Protein AF-A0A7S1ME12-F1 (afdb_monomer)

Sequence (111 aa):
GVLDIFGFECFKMNSFEQLCINFTNERLQQFFNSFVFKLEEQLYEREGIPWDALDFPDNQDSVDILAAKTTGVFAILDEECVVPQGSDQGFCNKLIKQHKGHRRFDEIKTK

Organism: Alexandrium catenella (NCBI:txid2925)

pLDDT: mean 91.08, std 8.08, range [46.31, 97.62]

Structure (mmCIF, N/CA/C/O backbone):
data_AF-A0A7S1ME12-F1
#
_entry.id   AF-A0A7S1ME12-F1
#
loop_
_atom_site.group_PDB
_atom_site.id
_atom_site.type_symbol
_atom_site.label_atom_id
_atom_site.label_alt_id
_atom_site.label_comp_id
_atom_site.label_asym_id
_atom_site.label_entity_id
_atom_site.label_seq_id
_atom_site.pdbx_PDB_ins_code
_atom_site.Cartn_x
_atom_site.Cartn_y
_atom_site.Cartn_z
_atom_site.occupancy
_atom_site.B_iso_or_equiv
_atom_site.auth_seq_id
_atom_site.auth_comp_id
_atom_site.auth_asym_id
_atom_site.auth_atom_id
_atom_site.pdbx_PDB_model_num
ATOM 1 N N . GLY A 1 1 ? -18.718 17.120 6.208 1.00 70.00 1 GLY A N 1
ATOM 2 C CA . GLY A 1 1 ? -18.506 17.369 4.769 1.00 70.00 1 GLY A CA 1
ATOM 3 C C . GLY A 1 1 ? -19.060 16.202 3.981 1.00 70.00 1 GLY A C 1
ATOM 4 O O . GLY A 1 1 ? -19.365 15.189 4.596 1.00 70.00 1 GLY A O 1
ATOM 5 N N . VAL A 1 2 ? -19.207 16.346 2.665 1.00 84.12 2 VAL A N 1
ATOM 6 C CA . VAL A 1 2 ? -19.575 15.247 1.755 1.00 84.12 2 VAL A CA 1
ATOM 7 C C . VAL A 1 2 ? -18.319 14.856 0.982 1.00 84.12 2 VAL A C 1
ATOM 9 O O . VAL A 1 2 ? -17.603 15.743 0.520 1.00 84.12 2 VAL A O 1
ATOM 12 N N . LEU A 1 3 ? -18.033 13.558 0.900 1.00 84.56 3 LEU A N 1
ATOM 13 C CA . LEU A 1 3 ? -16.919 13.010 0.132 1.00 84.56 3 LEU A CA 1
ATOM 14 C C . LEU A 1 3 ? -17.484 12.378 -1.144 1.00 84.56 3 LEU A C 1
ATOM 16 O O . LEU A 1 3 ? -18.333 11.497 -1.048 1.00 84.56 3 LEU A O 1
ATOM 20 N N . ASP A 1 4 ? -17.025 12.845 -2.304 1.00 87.62 4 ASP A N 1
ATOM 21 C CA . ASP A 1 4 ? -17.376 12.309 -3.624 1.00 87.62 4 ASP A CA 1
ATOM 22 C C . ASP A 1 4 ? -16.089 11.850 -4.317 1.00 87.62 4 ASP A C 1
ATOM 24 O O . ASP A 1 4 ? -15.214 12.665 -4.620 1.00 87.62 4 ASP A O 1
ATOM 28 N N . ILE A 1 5 ? -15.930 10.536 -4.458 1.00 89.38 5 ILE A N 1
ATOM 29 C CA . ILE A 1 5 ? -14.725 9.882 -4.975 1.00 89.38 5 ILE A CA 1
ATOM 30 C C . ILE A 1 5 ? -15.104 8.622 -5.758 1.00 89.38 5 ILE A C 1
ATOM 32 O O . ILE A 1 5 ? -16.180 8.053 -5.573 1.00 89.38 5 ILE A O 1
ATOM 36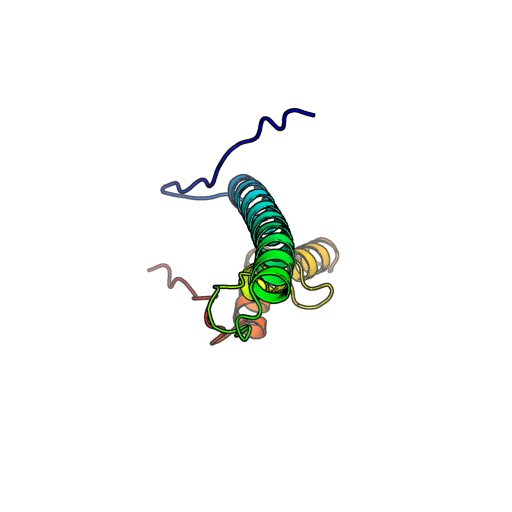 N N . PHE A 1 6 ? -14.177 8.136 -6.580 1.00 85.44 6 PHE A N 1
ATOM 37 C CA . PHE A 1 6 ? -14.306 6.841 -7.243 1.00 85.44 6 PHE A CA 1
ATOM 38 C C . PHE A 1 6 ? -14.212 5.682 -6.240 1.00 85.44 6 PHE A C 1
ATOM 40 O O . PHE A 1 6 ? -13.374 5.706 -5.338 1.00 85.44 6 PHE A O 1
ATOM 47 N N . GLY A 1 7 ? -15.049 4.658 -6.433 1.00 91.62 7 GLY A N 1
ATOM 48 C CA . GLY A 1 7 ? -14.933 3.371 -5.741 1.00 91.62 7 GLY A CA 1
ATOM 49 C C . GLY A 1 7 ? -13.791 2.508 -6.294 1.00 91.62 7 GLY A C 1
ATOM 50 O O . GLY A 1 7 ? -13.018 2.959 -7.138 1.00 91.62 7 GLY A O 1
ATOM 51 N N . PHE A 1 8 ? -13.699 1.252 -5.846 1.00 95.75 8 PHE A N 1
ATOM 52 C CA . PHE A 1 8 ? -12.732 0.297 -6.398 1.00 95.75 8 PHE A CA 1
ATOM 53 C C . PHE A 1 8 ? -12.938 0.069 -7.906 1.00 95.75 8 PHE A C 1
ATOM 55 O O . PHE A 1 8 ? -14.060 -0.157 -8.364 1.00 95.75 8 PHE A O 1
ATOM 62 N N . GLU A 1 9 ? -11.838 0.048 -8.660 1.00 96.06 9 GLU A N 1
ATOM 63 C CA . GLU A 1 9 ? -11.802 -0.212 -10.100 1.00 96.06 9 GLU A CA 1
ATOM 64 C C . GLU A 1 9 ? -11.081 -1.531 -10.415 1.00 96.06 9 GLU A C 1
ATOM 66 O O . GLU A 1 9 ? -10.035 -1.852 -9.844 1.00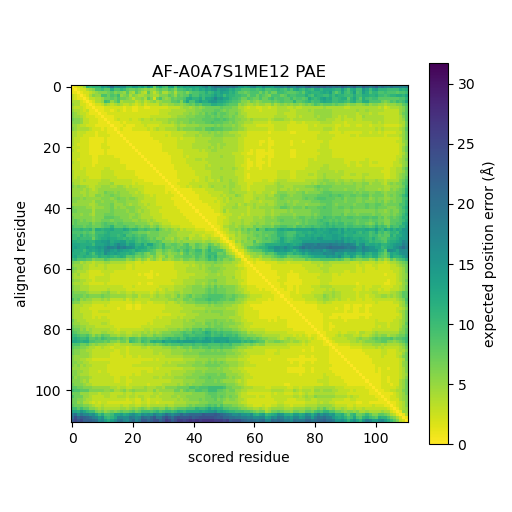 96.06 9 GLU A O 1
ATOM 71 N N . CYS A 1 10 ? -11.634 -2.298 -11.358 1.00 95.38 10 CYS A N 1
ATOM 72 C CA . CYS A 1 10 ? -11.031 -3.530 -11.860 1.00 95.38 10 CYS A CA 1
ATOM 73 C C . CYS A 1 10 ? -11.314 -3.692 -13.359 1.00 95.38 10 CYS A C 1
ATOM 75 O O . CYS A 1 10 ? -12.427 -4.028 -13.771 1.00 95.38 10 CYS A O 1
ATOM 77 N N . PHE A 1 11 ? -10.292 -3.453 -14.179 1.00 94.69 11 PHE A N 1
ATOM 78 C CA . PHE A 1 11 ? -10.349 -3.589 -15.633 1.00 94.69 11 PHE A CA 1
ATOM 79 C C . PHE A 1 11 ? -9.533 -4.786 -16.136 1.00 94.69 11 PHE A C 1
ATOM 81 O O . PHE A 1 11 ? -8.820 -5.448 -15.385 1.00 94.69 11 PHE A O 1
ATOM 88 N N . LYS A 1 12 ? -9.610 -5.051 -17.451 1.00 94.44 12 LYS A N 1
ATOM 89 C CA . LYS A 1 12 ? -8.774 -6.072 -18.115 1.00 94.44 12 LYS A CA 1
ATOM 90 C C . LYS A 1 12 ? -7.275 -5.802 -17.946 1.00 94.44 12 LYS A C 1
ATOM 92 O O . LYS A 1 12 ? -6.494 -6.741 -17.869 1.00 94.44 12 LYS A O 1
ATOM 97 N N . MET A 1 13 ? -6.894 -4.528 -17.929 1.00 92.12 13 MET A N 1
ATOM 98 C CA . MET A 1 13 ? -5.550 -4.047 -17.637 1.00 92.12 13 MET A CA 1
ATOM 99 C C . MET A 1 13 ? -5.712 -2.843 -16.714 1.00 92.12 13 MET A C 1
ATOM 101 O O . MET A 1 13 ? -6.400 -1.893 -17.080 1.00 92.12 13 MET A O 1
ATOM 105 N N . ASN A 1 14 ? -5.131 -2.923 -15.520 1.00 94.62 14 ASN A N 1
ATOM 106 C CA . ASN A 1 14 ? -5.121 -1.830 -14.554 1.00 94.62 14 ASN A CA 1
ATOM 107 C C . ASN A 1 14 ? -3.767 -1.130 -14.643 1.00 94.62 14 ASN A C 1
ATOM 109 O O . ASN A 1 14 ? -2.732 -1.796 -14.562 1.00 94.62 14 ASN A O 1
ATOM 113 N N . SER A 1 15 ? -3.789 0.186 -14.808 1.00 95.75 15 SER A N 1
ATOM 114 C CA . SER A 1 15 ? -2.585 1.012 -14.813 1.00 95.75 15 SER A CA 1
ATOM 115 C C . SER A 1 15 ? -2.293 1.547 -13.407 1.00 95.75 15 SER A C 1
ATOM 117 O O . SER A 1 15 ? -2.971 1.212 -12.429 1.00 95.75 15 SER A O 1
ATOM 119 N N . PHE A 1 16 ? -1.268 2.389 -13.292 1.00 95.56 16 PHE A N 1
ATOM 120 C CA . PHE A 1 16 ? -0.901 3.036 -12.034 1.00 95.56 16 PHE A CA 1
ATOM 121 C C . PHE A 1 16 ? -2.047 3.878 -11.443 1.00 95.56 16 PHE A C 1
ATOM 123 O O . PHE A 1 16 ? -2.211 3.951 -10.228 1.00 95.56 16 PHE A O 1
ATOM 130 N N . GLU A 1 17 ? -2.897 4.462 -12.285 1.00 96.50 17 GLU A N 1
ATOM 131 C CA . GLU A 1 17 ? -4.054 5.250 -11.868 1.00 96.50 17 GLU A CA 1
ATOM 132 C C . GLU A 1 17 ? -5.057 4.405 -11.075 1.00 96.50 17 GLU A C 1
ATOM 134 O O . GLU A 1 17 ? -5.456 4.794 -9.977 1.00 96.50 17 GLU A O 1
ATOM 139 N N . GLN A 1 18 ? -5.401 3.214 -11.579 1.00 97.56 18 GLN A N 1
ATOM 140 C CA . GLN A 1 18 ? -6.276 2.274 -10.870 1.00 97.56 18 GLN A CA 1
ATOM 141 C C . GLN A 1 18 ? -5.659 1.839 -9.540 1.00 97.56 18 GLN A C 1
ATOM 143 O O . GLN A 1 18 ? -6.371 1.718 -8.545 1.00 97.56 18 GLN A O 1
ATOM 148 N N . LEU A 1 19 ? -4.336 1.639 -9.489 1.00 96.50 19 LEU A N 1
ATOM 149 C CA . LEU A 1 19 ? -3.640 1.325 -8.240 1.00 96.50 19 LEU A CA 1
ATOM 150 C C . LEU A 1 19 ? -3.822 2.446 -7.202 1.00 96.50 19 LEU A C 1
ATOM 152 O O . LEU A 1 19 ? -4.146 2.161 -6.050 1.00 96.50 19 LEU A O 1
ATOM 156 N N . CYS A 1 20 ? -3.674 3.710 -7.601 1.00 97.19 20 CYS A N 1
ATOM 157 C CA . CYS A 1 20 ? -3.871 4.869 -6.725 1.00 97.19 20 CYS A CA 1
ATOM 158 C C . CYS A 1 20 ? -5.331 5.034 -6.267 1.00 97.19 20 CYS A C 1
ATOM 160 O O . CYS A 1 20 ? -5.582 5.341 -5.096 1.00 97.19 20 CYS A O 1
ATOM 162 N N . ILE A 1 21 ? -6.296 4.797 -7.160 1.00 97.06 21 ILE A N 1
ATOM 163 C CA . ILE A 1 21 ? -7.729 4.826 -6.830 1.00 97.06 21 ILE A CA 1
ATOM 164 C C . ILE A 1 21 ? -8.056 3.724 -5.816 1.00 97.06 21 ILE A C 1
ATOM 166 O O . ILE A 1 21 ? -8.662 3.988 -4.774 1.00 97.06 21 ILE A O 1
ATOM 170 N N . ASN A 1 22 ? -7.597 2.499 -6.067 1.00 97.00 22 ASN A N 1
ATOM 171 C CA . ASN A 1 22 ? -7.833 1.361 -5.183 1.00 97.00 22 ASN A CA 1
ATOM 172 C C . ASN A 1 22 ? -7.132 1.531 -3.831 1.00 97.00 22 ASN A C 1
ATOM 174 O O . ASN A 1 22 ? -7.736 1.259 -2.799 1.00 97.00 22 ASN A O 1
ATOM 178 N N . PHE A 1 23 ? -5.908 2.065 -3.800 1.00 97.19 23 PHE A N 1
ATOM 179 C CA . PHE A 1 23 ? -5.222 2.398 -2.550 1.00 97.19 23 PHE A CA 1
ATOM 180 C C . PHE A 1 23 ? -5.987 3.440 -1.721 1.00 97.19 23 PHE A C 1
ATOM 182 O O . PHE A 1 23 ? -6.088 3.315 -0.499 1.00 97.19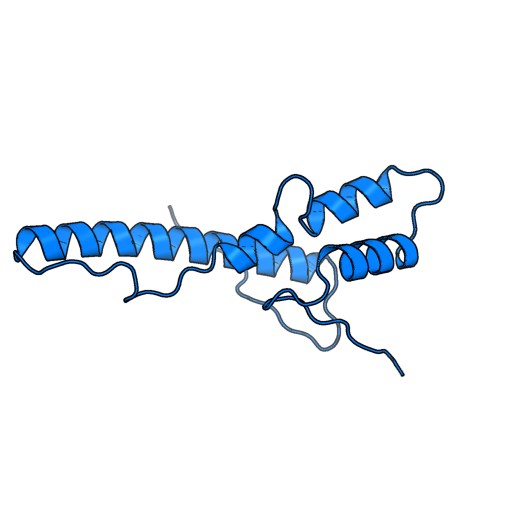 23 PHE A O 1
ATOM 189 N N . THR A 1 24 ? -6.554 4.456 -2.378 1.00 96.50 24 THR A N 1
ATOM 190 C CA . THR A 1 24 ? -7.395 5.461 -1.710 1.00 96.50 24 THR A CA 1
ATOM 191 C C . THR A 1 24 ? -8.607 4.807 -1.052 1.00 96.50 24 THR A C 1
ATOM 193 O O . THR A 1 24 ? -8.886 5.061 0.121 1.00 96.50 24 THR A O 1
ATOM 196 N N . ASN A 1 25 ? -9.289 3.917 -1.775 1.00 96.44 25 ASN A N 1
ATOM 197 C CA . ASN A 1 25 ? -10.416 3.157 -1.241 1.00 96.44 25 ASN A CA 1
ATOM 198 C C . ASN A 1 25 ? -10.001 2.251 -0.071 1.00 96.44 25 ASN A C 1
ATOM 200 O O . ASN A 1 25 ? -10.686 2.220 0.947 1.00 96.44 25 ASN A O 1
ATOM 204 N N . GLU A 1 26 ? -8.841 1.599 -0.151 1.00 96.00 26 GLU A N 1
ATOM 205 C CA . GLU A 1 26 ? -8.310 0.756 0.926 1.00 96.00 26 GLU A CA 1
ATOM 206 C C . GLU A 1 26 ? -8.037 1.560 2.211 1.00 96.00 26 GLU A C 1
ATOM 208 O O . GLU A 1 26 ? -8.366 1.133 3.321 1.00 96.00 26 GLU A O 1
ATOM 213 N N . ARG A 1 27 ? -7.493 2.776 2.078 1.00 94.94 27 ARG A N 1
ATOM 214 C CA . ARG A 1 27 ? -7.290 3.702 3.205 1.00 94.94 27 ARG A CA 1
ATOM 215 C C . ARG A 1 27 ? -8.599 4.180 3.818 1.00 94.94 27 ARG A C 1
ATOM 217 O O . ARG A 1 27 ? -8.682 4.345 5.034 1.00 94.94 27 ARG A O 1
ATOM 224 N N . LEU A 1 28 ? -9.621 4.397 2.998 1.00 94.25 28 LEU A N 1
ATOM 225 C CA . LEU A 1 28 ? -10.946 4.766 3.488 1.00 94.25 28 LEU A CA 1
ATOM 226 C C . LEU A 1 28 ? -11.625 3.605 4.199 1.00 94.25 28 LEU A C 1
ATOM 228 O O . LEU A 1 28 ? -12.223 3.823 5.249 1.00 94.25 28 LEU A O 1
ATOM 232 N N . GLN A 1 29 ? -11.465 2.382 3.694 1.00 92.31 29 GLN A N 1
ATOM 233 C CA . GLN A 1 29 ? -11.928 1.182 4.378 1.00 92.31 29 GLN A CA 1
ATOM 234 C C . GLN A 1 29 ? -11.228 1.015 5.732 1.00 92.31 29 GLN A C 1
ATOM 236 O O . GLN A 1 29 ? -11.897 0.768 6.731 1.00 92.31 29 GLN A O 1
ATOM 241 N N . GLN A 1 30 ? -9.912 1.241 5.800 1.00 93.50 30 GLN A N 1
ATOM 242 C CA . GLN A 1 30 ? -9.154 1.218 7.058 1.00 93.50 30 GLN A CA 1
ATOM 243 C C . GLN A 1 30 ? -9.687 2.248 8.063 1.00 93.50 30 GLN A C 1
ATOM 245 O O . GLN A 1 30 ? -9.875 1.945 9.246 1.00 93.50 30 GLN A O 1
ATOM 250 N N . PHE A 1 31 ? -9.946 3.473 7.597 1.00 91.50 31 PHE A N 1
ATOM 251 C CA . PHE A 1 31 ? -10.521 4.532 8.421 1.00 91.50 31 PHE A CA 1
ATOM 252 C C . PHE A 1 31 ? -11.931 4.178 8.906 1.00 91.50 31 PHE A C 1
ATOM 254 O O . PHE A 1 31 ? -12.235 4.355 10.085 1.00 91.50 31 PHE A O 1
ATOM 261 N N . PHE A 1 32 ? -12.773 3.652 8.014 1.00 90.31 32 PHE A N 1
ATOM 262 C CA . PHE A 1 32 ? -14.129 3.222 8.331 1.00 90.31 32 PHE A CA 1
ATOM 263 C C . PHE A 1 32 ? -14.128 2.100 9.367 1.00 90.31 32 PHE A C 1
ATOM 265 O O . PHE A 1 32 ? -14.787 2.243 10.393 1.00 90.31 32 PHE A O 1
ATOM 272 N N . ASN A 1 33 ? -13.331 1.049 9.151 1.00 88.50 33 ASN A N 1
ATOM 273 C CA . ASN A 1 33 ? -13.173 -0.051 10.096 1.00 88.50 33 ASN A CA 1
ATOM 274 C C . ASN A 1 33 ? -12.777 0.504 11.468 1.00 88.50 33 ASN A C 1
ATOM 276 O O . ASN A 1 33 ? -13.500 0.311 12.438 1.00 88.50 33 ASN A O 1
ATOM 280 N N . SER A 1 34 ? -11.705 1.303 11.538 1.00 87.38 34 SER A N 1
ATOM 281 C CA . SER A 1 34 ? -11.213 1.917 12.786 1.00 87.38 34 SER A CA 1
ATOM 282 C C . SER A 1 34 ? -12.253 2.782 13.504 1.00 87.38 34 SER A C 1
ATOM 284 O O . SER A 1 34 ? -12.225 2.907 14.728 1.00 87.38 34 SER A O 1
ATOM 286 N N . PHE A 1 35 ? -13.137 3.437 12.755 1.00 89.44 35 PHE A N 1
ATOM 287 C CA . PHE A 1 35 ? -14.203 4.256 13.314 1.00 89.44 35 PHE A CA 1
ATOM 288 C C . PHE A 1 35 ? -15.352 3.405 13.859 1.00 89.44 35 PHE A C 1
ATOM 290 O O . PHE A 1 35 ? -15.778 3.629 14.990 1.00 89.44 35 PHE A O 1
ATOM 297 N N . VAL A 1 36 ? -15.818 2.420 13.086 1.00 88.00 36 VAL A N 1
ATOM 298 C CA . VAL A 1 36 ? -16.869 1.478 13.502 1.00 88.00 36 VAL A CA 1
ATOM 299 C C . VAL A 1 36 ? -16.434 0.712 14.746 1.00 88.00 36 VAL A C 1
ATOM 301 O O . VAL A 1 36 ? -17.172 0.699 15.726 1.00 88.00 36 VAL A O 1
ATOM 304 N N . PHE A 1 37 ? -15.192 0.225 14.763 1.00 86.38 37 PHE A N 1
ATOM 305 C CA . PHE A 1 37 ? -14.586 -0.439 15.913 1.00 86.38 37 PHE A CA 1
ATOM 306 C C . PHE A 1 37 ? -14.727 0.350 17.212 1.00 86.38 37 PHE A C 1
ATOM 308 O O . PHE A 1 37 ? -15.151 -0.187 18.229 1.00 86.38 37 PHE A O 1
ATOM 315 N N . LYS A 1 38 ? -14.407 1.647 17.179 1.00 86.88 38 LYS A N 1
ATOM 316 C CA . LYS A 1 38 ? -14.506 2.513 18.361 1.00 86.88 38 LYS A CA 1
ATOM 317 C C . LYS A 1 38 ? -15.944 2.684 18.838 1.00 86.88 38 LYS A C 1
ATOM 319 O O . LYS A 1 38 ? -16.175 2.815 20.035 1.00 86.88 38 LYS A O 1
ATOM 324 N N . LEU A 1 39 ? -16.903 2.743 17.914 1.00 88.50 39 LEU A N 1
ATOM 325 C CA . LEU A 1 39 ? -18.316 2.869 18.268 1.00 88.50 39 LEU A CA 1
ATOM 326 C C . LEU A 1 39 ? -18.853 1.582 18.895 1.00 88.50 39 LEU A C 1
ATOM 328 O O . LEU A 1 39 ? -19.639 1.643 19.838 1.00 88.50 39 LEU A O 1
ATOM 332 N N . GLU A 1 40 ? -18.432 0.429 18.388 1.00 86.25 40 GLU A N 1
ATOM 333 C CA . GLU A 1 40 ? -18.847 -0.861 18.929 1.00 86.25 40 GLU A CA 1
ATOM 334 C C . GLU A 1 40 ? -18.182 -1.150 20.272 1.00 86.25 40 GLU A C 1
ATOM 336 O O . GLU A 1 40 ? -18.877 -1.578 21.186 1.00 86.25 40 GLU A O 1
ATOM 341 N N . GLU A 1 41 ? -16.901 -0.821 20.449 1.00 86.62 41 GLU A N 1
ATOM 342 C CA . GLU A 1 41 ? -16.217 -0.913 21.746 1.00 86.62 41 GLU A CA 1
ATOM 343 C C . GLU A 1 41 ? -16.988 -0.132 22.825 1.00 86.62 41 GLU A C 1
ATOM 345 O O . GLU A 1 41 ? -17.307 -0.669 23.887 1.00 86.62 41 GLU A O 1
ATOM 350 N N . GLN A 1 42 ? -17.398 1.103 22.512 1.00 90.12 42 GLN A N 1
ATOM 351 C CA . GLN A 1 42 ? -18.223 1.931 23.400 1.00 90.12 42 GLN A CA 1
ATOM 352 C C . GLN A 1 42 ? -19.599 1.316 23.683 1.00 90.12 42 GLN A C 1
ATOM 354 O O . GLN A 1 42 ? -20.132 1.454 24.787 1.00 90.12 42 GLN A O 1
ATOM 359 N N . LEU A 1 43 ? -20.208 0.661 22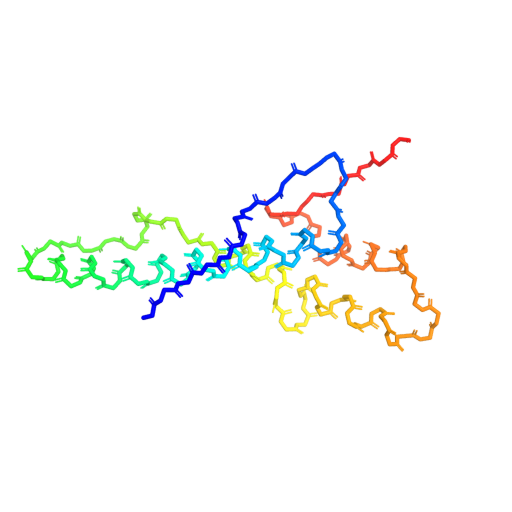.692 1.00 89.75 43 LEU A N 1
ATOM 360 C CA . LEU A 1 43 ? -21.494 -0.009 22.858 1.00 89.75 43 LEU A CA 1
ATOM 361 C C . LEU A 1 43 ? -21.360 -1.240 23.762 1.00 89.75 43 LEU A C 1
ATOM 363 O O . LEU A 1 43 ? -22.161 -1.403 24.678 1.00 89.75 43 LEU A O 1
ATOM 367 N N . TYR A 1 44 ? -20.343 -2.072 23.540 1.00 89.56 44 TYR A N 1
ATOM 368 C CA . TYR A 1 44 ? -20.073 -3.266 24.339 1.00 89.56 44 TYR A CA 1
ATOM 369 C C . TYR A 1 44 ? -19.775 -2.891 25.795 1.00 89.56 44 TYR A C 1
ATOM 371 O O . TYR A 1 44 ? -20.344 -3.495 26.704 1.00 89.56 44 TYR A O 1
ATOM 379 N N . GLU A 1 45 ? -18.978 -1.840 26.024 1.00 90.56 45 GLU A N 1
ATOM 380 C CA . GLU A 1 45 ? -18.713 -1.300 27.362 1.00 90.56 45 GLU A CA 1
ATOM 381 C C . GLU A 1 45 ? -20.005 -0.827 28.048 1.00 90.56 45 GLU A C 1
ATOM 383 O O . GLU A 1 45 ? -20.256 -1.166 29.206 1.00 90.56 45 GLU A O 1
ATOM 388 N N . ARG A 1 46 ? -20.867 -0.100 27.323 1.00 93.94 46 ARG A N 1
ATOM 389 C CA . ARG A 1 46 ? -22.150 0.388 27.854 1.00 93.94 46 ARG A CA 1
ATOM 390 C C . ARG A 1 46 ? -23.100 -0.746 28.238 1.00 93.94 46 ARG A C 1
ATOM 392 O O . ARG A 1 46 ? -23.803 -0.634 29.240 1.00 93.94 46 ARG A O 1
ATOM 399 N N . GLU A 1 47 ? -23.147 -1.805 27.437 1.00 94.38 47 GLU A N 1
ATOM 400 C CA . GLU A 1 47 ? -24.036 -2.953 27.654 1.00 94.38 47 GLU A CA 1
ATOM 401 C C . GLU A 1 47 ? -23.416 -4.020 28.584 1.00 94.38 47 GLU A C 1
ATOM 403 O O . GLU A 1 47 ? -24.083 -4.992 28.937 1.00 94.38 47 GLU A O 1
ATOM 408 N N . GLY A 1 48 ? -22.156 -3.851 29.009 1.00 91.50 48 GLY A N 1
ATOM 409 C CA . GLY A 1 48 ? -21.444 -4.803 29.868 1.00 91.50 48 GLY A CA 1
ATOM 410 C C . GLY A 1 48 ? -21.107 -6.130 29.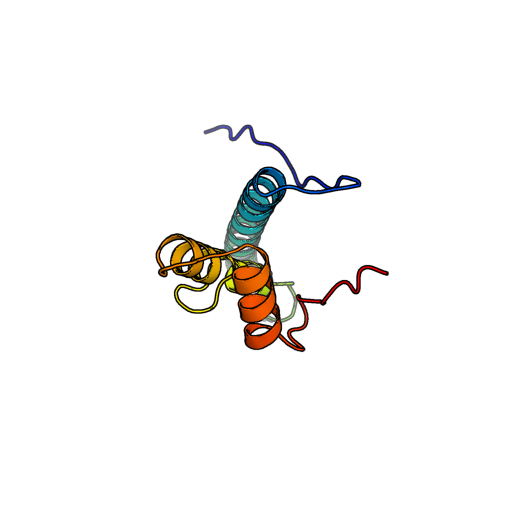175 1.00 91.50 48 GLY A C 1
ATOM 411 O O . GLY A 1 48 ? -21.003 -7.163 29.839 1.00 91.50 48 GLY A O 1
ATOM 412 N N . ILE A 1 49 ? -20.966 -6.114 27.847 1.00 89.94 49 ILE A N 1
ATOM 413 C CA . ILE A 1 49 ? -20.672 -7.289 27.020 1.00 89.94 49 ILE A CA 1
ATOM 414 C C . ILE A 1 49 ? -19.146 -7.399 26.833 1.00 89.94 49 ILE A C 1
ATOM 416 O O . ILE A 1 49 ? -18.509 -6.404 26.487 1.00 89.94 49 ILE A O 1
ATOM 420 N N . PRO A 1 50 ? -18.530 -8.580 27.041 1.00 85.38 50 PRO A N 1
ATOM 421 C CA . PRO A 1 50 ? -17.108 -8.786 26.766 1.00 85.38 50 PRO A CA 1
ATOM 422 C C . PRO A 1 50 ? -16.763 -8.518 25.295 1.00 85.38 50 PRO A C 1
ATOM 424 O O . PRO A 1 50 ? -17.446 -9.010 24.401 1.00 85.38 50 PRO A O 1
ATOM 427 N N . TRP A 1 51 ? -15.691 -7.764 25.059 1.00 82.81 51 TRP A N 1
ATOM 428 C CA . TRP A 1 51 ? -15.186 -7.422 23.727 1.00 82.81 51 TRP A CA 1
ATOM 429 C C . TRP A 1 51 ? -14.162 -8.452 23.222 1.00 82.81 51 TRP A C 1
ATOM 431 O O . TRP A 1 51 ? -13.227 -8.782 23.958 1.00 82.81 51 TRP A O 1
ATOM 441 N N . ASP A 1 52 ? -14.292 -8.908 21.969 1.00 81.19 52 ASP A N 1
ATOM 442 C CA . ASP A 1 52 ? -13.279 -9.703 21.257 1.00 81.19 52 ASP A CA 1
ATOM 443 C C . ASP A 1 52 ? -12.802 -8.961 19.996 1.00 81.19 52 ASP A C 1
ATOM 445 O O . ASP A 1 52 ? -13.575 -8.629 19.101 1.00 81.19 52 ASP A O 1
ATOM 449 N N . ALA A 1 53 ? -11.496 -8.704 19.908 1.00 71.00 53 ALA A N 1
ATOM 450 C CA . ALA A 1 53 ? -10.892 -8.008 18.773 1.00 71.00 53 ALA A CA 1
ATOM 451 C C . ALA A 1 53 ? -10.859 -8.854 17.482 1.00 71.00 53 ALA A C 1
ATOM 453 O O . ALA A 1 53 ? -10.612 -8.310 16.407 1.00 71.00 53 ALA A O 1
ATOM 454 N N . LEU A 1 54 ? -11.074 -10.172 17.574 1.00 71.81 54 LEU A N 1
ATOM 455 C CA . LEU A 1 54 ? -11.090 -11.084 16.426 1.00 71.81 54 LEU A CA 1
ATOM 456 C C . LEU A 1 54 ? -12.395 -11.047 15.623 1.00 71.81 54 LEU A C 1
ATOM 458 O O . LEU A 1 54 ? -12.420 -11.569 14.508 1.00 71.81 54 LEU A O 1
ATOM 462 N N . ASP A 1 55 ? -13.451 -10.424 16.151 1.00 70.25 55 ASP A N 1
ATOM 463 C CA . ASP A 1 55 ? -14.776 -10.406 15.519 1.00 70.25 55 ASP A CA 1
ATOM 464 C C . ASP A 1 55 ? -14.816 -9.621 14.198 1.00 70.25 55 ASP A C 1
ATOM 466 O O . ASP A 1 55 ? -15.787 -9.705 13.443 1.00 70.25 55 ASP A O 1
ATOM 470 N N . PHE A 1 56 ? -13.744 -8.899 13.864 1.00 72.94 56 PHE A N 1
ATOM 471 C CA . PHE A 1 56 ? -13.764 -7.953 12.763 1.00 72.94 56 PHE A CA 1
ATOM 472 C C . PHE A 1 56 ? -12.507 -8.005 11.883 1.00 72.94 56 PHE A C 1
ATOM 474 O O . PHE A 1 56 ? -11.372 -8.005 12.371 1.00 72.94 56 PHE A O 1
ATOM 481 N N . PRO A 1 57 ? -12.690 -7.983 10.556 1.00 74.81 57 PRO A N 1
ATOM 482 C CA . PRO A 1 57 ? -11.589 -8.052 9.611 1.00 74.81 57 PRO A CA 1
ATOM 483 C C . PRO A 1 57 ? -10.881 -6.698 9.460 1.00 74.81 57 PRO A C 1
ATOM 485 O O . PRO A 1 57 ? -11.412 -5.756 8.869 1.00 74.81 57 PRO A O 1
ATOM 488 N N . ASP A 1 58 ? -9.638 -6.629 9.930 1.00 84.50 58 ASP A N 1
ATOM 489 C CA . ASP A 1 58 ? -8.708 -5.543 9.618 1.00 84.50 58 ASP A CA 1
ATOM 490 C C . ASP A 1 58 ? -8.104 -5.713 8.208 1.00 84.50 58 ASP A C 1
ATOM 492 O O . ASP A 1 58 ? -7.853 -6.828 7.733 1.00 84.50 58 ASP A O 1
ATOM 496 N N . ASN A 1 59 ? -7.870 -4.588 7.536 1.00 92.81 59 ASN A N 1
ATOM 497 C CA . ASN A 1 59 ? -7.237 -4.496 6.226 1.00 92.81 59 ASN A CA 1
ATOM 498 C C . ASN A 1 59 ? -5.847 -3.834 6.265 1.00 92.81 59 ASN A C 1
ATOM 500 O O . ASN A 1 59 ? -5.259 -3.576 5.211 1.00 92.81 59 ASN A O 1
ATOM 504 N N . GLN A 1 60 ? -5.293 -3.582 7.456 1.00 92.31 60 GLN A N 1
ATOM 505 C CA . GLN A 1 60 ? -3.965 -2.997 7.656 1.00 92.31 60 GLN A CA 1
ATOM 506 C C . GLN A 1 60 ? -2.881 -3.680 6.822 1.00 92.31 60 GLN A C 1
ATOM 508 O O . GLN A 1 60 ? -2.047 -3.004 6.232 1.00 92.31 60 GLN A O 1
ATOM 513 N N . ASP A 1 61 ? -2.924 -5.001 6.682 1.00 93.19 61 ASP A N 1
ATOM 514 C CA . ASP A 1 61 ? -1.943 -5.742 5.890 1.00 93.19 61 ASP A CA 1
ATOM 515 C C . ASP A 1 61 ? -1.978 -5.405 4.386 1.00 93.19 61 ASP A C 1
ATOM 517 O O . ASP A 1 61 ? -0.956 -5.460 3.702 1.00 93.19 61 ASP A O 1
ATOM 521 N N . SER A 1 62 ? -3.156 -5.044 3.874 1.00 94.31 62 SER A N 1
ATOM 522 C CA . SER A 1 6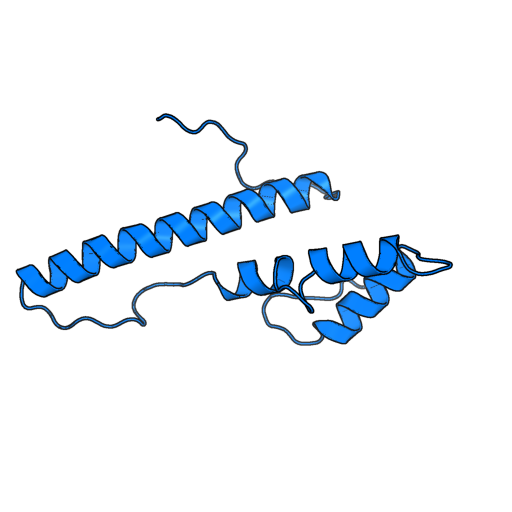2 ? -3.364 -4.620 2.484 1.00 94.31 62 SER A CA 1
ATOM 523 C C . SER A 1 62 ? -2.925 -3.168 2.289 1.00 94.31 62 SER A C 1
ATOM 525 O O . SER A 1 62 ? -2.392 -2.802 1.245 1.00 94.31 62 SER A O 1
ATOM 527 N N . VAL A 1 63 ? -3.064 -2.339 3.324 1.00 96.00 63 VAL A N 1
ATOM 528 C CA . VAL A 1 63 ? -2.507 -0.983 3.338 1.00 96.00 63 VAL A CA 1
ATOM 529 C C . VAL A 1 63 ? -0.978 -1.009 3.436 1.00 96.00 63 VAL A C 1
ATOM 531 O O . VAL A 1 63 ? -0.304 -0.250 2.737 1.00 96.00 63 VAL A O 1
ATOM 534 N N . ASP A 1 64 ? -0.424 -1.887 4.269 1.00 95.31 64 ASP A N 1
ATOM 535 C CA . ASP A 1 64 ? 1.011 -1.990 4.528 1.00 95.31 64 ASP A CA 1
ATOM 536 C C . ASP A 1 64 ? 1.772 -2.474 3.304 1.00 95.31 64 ASP A C 1
ATOM 538 O O . ASP A 1 64 ? 2.821 -1.917 2.977 1.00 95.31 64 ASP A O 1
ATOM 542 N N . ILE A 1 65 ? 1.237 -3.456 2.574 1.00 96.31 65 ILE A N 1
ATOM 543 C CA . ILE A 1 65 ? 1.911 -3.922 1.363 1.00 96.31 65 ILE A CA 1
ATOM 544 C C . ILE A 1 65 ? 2.055 -2.805 0.323 1.00 96.31 65 ILE A C 1
ATOM 546 O O . ILE A 1 65 ? 3.045 -2.760 -0.399 1.00 96.31 65 ILE A O 1
ATOM 550 N N . LEU A 1 66 ? 1.118 -1.855 0.282 1.00 97.06 66 LEU A N 1
ATOM 551 C CA . LEU A 1 66 ? 1.165 -0.725 -0.642 1.00 97.06 66 LEU A CA 1
ATOM 552 C C . LEU A 1 66 ? 2.029 0.426 -0.109 1.00 97.06 66 LEU A C 1
ATOM 554 O O . LEU A 1 66 ? 2.862 0.959 -0.840 1.00 97.06 66 LEU A O 1
ATOM 558 N N . ALA A 1 67 ? 1.851 0.801 1.159 1.00 96.50 67 ALA A N 1
ATOM 559 C CA . ALA A 1 67 ? 2.327 2.073 1.704 1.00 96.50 67 ALA A CA 1
ATOM 560 C C . ALA A 1 67 ? 3.327 1.957 2.865 1.00 96.50 67 ALA A C 1
ATOM 562 O O . ALA A 1 67 ? 3.647 2.973 3.491 1.00 96.50 67 ALA A O 1
ATOM 563 N N . ALA A 1 68 ? 3.834 0.760 3.175 1.00 96.19 68 ALA A N 1
ATOM 564 C CA . ALA A 1 68 ? 4.927 0.620 4.129 1.00 96.19 68 ALA A CA 1
ATOM 565 C C . ALA A 1 68 ? 6.138 1.451 3.679 1.00 96.19 68 ALA A C 1
ATOM 567 O O . ALA A 1 68 ? 6.575 1.389 2.532 1.00 96.19 68 ALA A O 1
ATOM 568 N N . LYS A 1 69 ? 6.705 2.218 4.615 1.00 92.62 69 LYS A N 1
ATOM 569 C CA . LYS A 1 69 ? 7.689 3.273 4.326 1.00 92.62 69 LYS A CA 1
ATOM 570 C C . LYS A 1 69 ? 8.933 2.798 3.568 1.00 92.62 69 LYS A C 1
ATOM 572 O O . LYS A 1 69 ? 9.508 3.571 2.815 1.00 92.62 69 LYS A O 1
ATOM 577 N N . THR A 1 70 ? 9.382 1.572 3.816 1.00 92.19 70 THR A N 1
ATOM 578 C CA . THR A 1 70 ? 10.624 1.026 3.239 1.00 92.19 70 THR A CA 1
ATOM 579 C C . THR A 1 70 ? 10.392 -0.176 2.341 1.00 92.19 70 THR A C 1
ATOM 581 O O . THR A 1 70 ? 11.236 -0.487 1.513 1.00 92.19 70 THR A O 1
ATOM 584 N N . THR A 1 71 ? 9.277 -0.878 2.526 1.00 94.19 71 THR A N 1
ATOM 585 C CA . THR A 1 71 ? 9.002 -2.148 1.851 1.00 94.19 71 THR A CA 1
ATOM 586 C C . THR A 1 71 ? 7.706 -2.125 1.065 1.00 94.19 71 THR A C 1
ATOM 588 O O . THR A 1 71 ? 7.356 -3.154 0.520 1.00 94.19 71 THR A O 1
ATOM 591 N N . GLY A 1 72 ? 6.954 -1.025 1.064 1.00 96.44 72 GLY A N 1
ATOM 592 C CA . GLY A 1 72 ? 5.692 -0.936 0.341 1.00 96.44 72 GLY A CA 1
ATOM 593 C C . GLY A 1 72 ? 5.912 -0.769 -1.157 1.00 96.44 72 GLY A C 1
ATOM 594 O O . GLY A 1 72 ? 6.954 -0.270 -1.589 1.00 96.44 72 GLY A O 1
ATOM 595 N N . VAL A 1 73 ? 4.900 -1.126 -1.946 1.00 97.25 73 VAL A N 1
ATOM 596 C CA . VAL A 1 73 ? 4.911 -0.966 -3.407 1.00 97.25 73 VAL A CA 1
ATOM 597 C C . VAL A 1 73 ? 5.304 0.455 -3.821 1.00 97.25 73 VAL A C 1
ATOM 599 O O . VAL A 1 73 ? 6.159 0.611 -4.690 1.00 97.25 73 VAL A O 1
ATOM 602 N N . PHE A 1 74 ? 4.749 1.487 -3.174 1.00 97.62 74 PHE A N 1
ATOM 603 C CA . PHE A 1 74 ? 5.080 2.879 -3.503 1.00 97.62 74 PHE A CA 1
ATOM 604 C C . PHE A 1 74 ? 6.523 3.249 -3.145 1.00 97.62 74 PHE A C 1
ATOM 606 O O . PHE A 1 74 ? 7.181 3.927 -3.922 1.00 97.62 74 PHE A O 1
ATOM 613 N N . ALA A 1 75 ? 7.049 2.754 -2.021 1.00 97.12 75 ALA A N 1
ATOM 614 C CA . ALA A 1 75 ? 8.432 3.021 -1.625 1.00 97.12 75 ALA A CA 1
ATOM 615 C C . ALA A 1 75 ? 9.438 2.400 -2.608 1.00 97.12 75 ALA A C 1
ATOM 617 O O . ALA A 1 75 ? 10.436 3.023 -2.962 1.00 97.12 75 ALA A O 1
ATOM 618 N N . ILE A 1 76 ? 9.156 1.182 -3.075 1.00 97.00 76 ILE A N 1
ATOM 619 C CA . ILE A 1 76 ? 9.996 0.480 -4.054 1.00 97.00 76 ILE A CA 1
ATOM 620 C C . ILE A 1 76 ? 9.901 1.1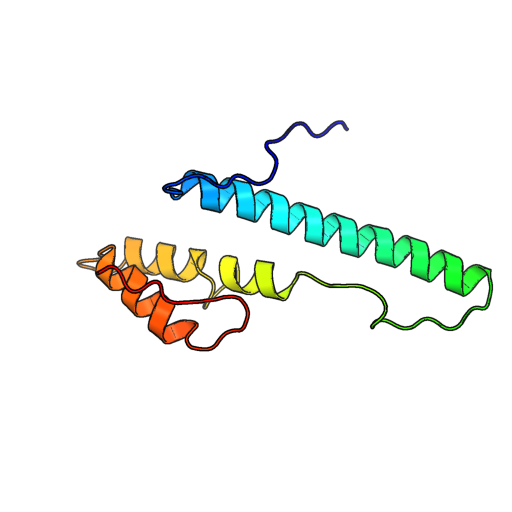56 -5.428 1.00 97.00 76 ILE A C 1
ATOM 622 O O . ILE A 1 76 ? 10.903 1.237 -6.138 1.00 97.00 76 ILE A O 1
ATOM 626 N N . LEU A 1 77 ? 8.719 1.664 -5.794 1.00 97.12 77 LEU A N 1
ATOM 627 C CA . LEU A 1 77 ? 8.525 2.438 -7.020 1.00 97.12 77 LEU A CA 1
ATOM 628 C C . LEU A 1 77 ? 9.330 3.742 -6.983 1.00 97.12 77 LEU A C 1
ATOM 630 O O . LEU A 1 77 ? 10.058 4.034 -7.928 1.00 97.12 77 LEU A O 1
ATOM 634 N N . ASP A 1 78 ? 9.245 4.490 -5.881 1.00 96.25 78 ASP A N 1
ATOM 635 C CA . ASP A 1 78 ? 10.004 5.727 -5.683 1.00 96.25 78 ASP A CA 1
ATOM 636 C C . ASP A 1 78 ? 11.516 5.475 -5.753 1.00 96.25 78 ASP A C 1
ATOM 638 O O . ASP A 1 78 ? 12.245 6.233 -6.393 1.00 96.25 78 ASP A O 1
ATOM 642 N N . GLU A 1 79 ? 11.996 4.388 -5.141 1.00 95.50 79 GLU A N 1
ATOM 643 C CA . GLU A 1 79 ? 13.400 3.985 -5.233 1.00 95.50 79 GLU A CA 1
ATOM 644 C C . GLU A 1 79 ? 13.806 3.709 -6.689 1.00 95.50 79 GLU A C 1
ATOM 646 O O . GLU A 1 79 ? 14.828 4.223 -7.151 1.00 95.50 79 GLU A O 1
ATOM 651 N N . GLU A 1 80 ? 13.010 2.934 -7.434 1.00 96.06 80 GLU A N 1
ATOM 652 C CA . GLU A 1 80 ? 13.323 2.591 -8.825 1.00 96.06 80 GLU A CA 1
ATOM 653 C C . GLU A 1 80 ? 13.318 3.821 -9.749 1.00 96.06 80 GLU A C 1
ATOM 655 O O . GLU A 1 80 ? 14.126 3.899 -10.672 1.00 96.06 80 GLU A O 1
ATOM 660 N N . CYS A 1 81 ? 12.484 4.823 -9.468 1.00 95.44 81 CYS A N 1
ATOM 661 C CA . CYS A 1 81 ? 12.478 6.091 -10.200 1.00 95.44 81 CYS A CA 1
ATOM 662 C C . CYS A 1 81 ? 13.765 6.918 -10.012 1.00 95.44 81 CYS A C 1
ATOM 664 O O . CYS A 1 81 ? 14.067 7.776 -10.842 1.00 95.44 81 CYS A O 1
ATOM 666 N N . VAL A 1 82 ? 14.516 6.697 -8.926 1.00 95.81 82 VAL A N 1
ATOM 667 C CA . VAL A 1 82 ? 15.700 7.499 -8.566 1.00 95.81 82 VAL A CA 1
ATOM 668 C C . VAL A 1 82 ? 17.015 6.791 -8.903 1.00 95.81 82 VAL A C 1
ATOM 670 O O . VAL A 1 82 ? 18.030 7.457 -9.132 1.00 95.81 82 VAL A O 1
ATOM 673 N N . VAL A 1 83 ? 17.040 5.455 -8.940 1.00 94.50 83 VAL A N 1
ATOM 674 C CA . VAL A 1 83 ? 18.279 4.715 -9.222 1.00 94.50 83 VAL A CA 1
ATOM 675 C C . VAL A 1 83 ? 18.781 4.947 -10.657 1.00 94.50 83 VAL A C 1
ATOM 677 O O . VAL A 1 83 ? 17.992 5.039 -11.602 1.00 94.50 83 VAL A O 1
ATOM 680 N N . PRO A 1 84 ? 20.111 4.990 -10.870 1.00 92.31 84 PRO A N 1
ATOM 681 C CA . PRO A 1 84 ? 20.666 5.013 -12.216 1.00 92.31 84 PRO A CA 1
ATOM 682 C C . PRO A 1 84 ? 20.220 3.768 -12.993 1.00 92.31 84 PRO A C 1
ATOM 684 O O . PRO A 1 84 ? 20.454 2.652 -12.539 1.00 92.31 84 PRO A O 1
ATOM 687 N N . GLN A 1 85 ? 19.634 3.961 -14.178 1.00 92.62 85 GLN A N 1
ATOM 688 C CA . GLN A 1 85 ? 19.088 2.883 -15.025 1.00 92.62 85 GLN A CA 1
ATOM 689 C C . GLN A 1 85 ? 17.870 2.150 -14.426 1.00 92.62 85 GLN A C 1
ATOM 691 O O . GLN A 1 85 ? 17.681 0.963 -14.693 1.00 92.62 85 GLN A O 1
ATOM 696 N N . GLY A 1 86 ? 17.037 2.848 -13.644 1.00 94.75 86 GLY A N 1
ATOM 697 C C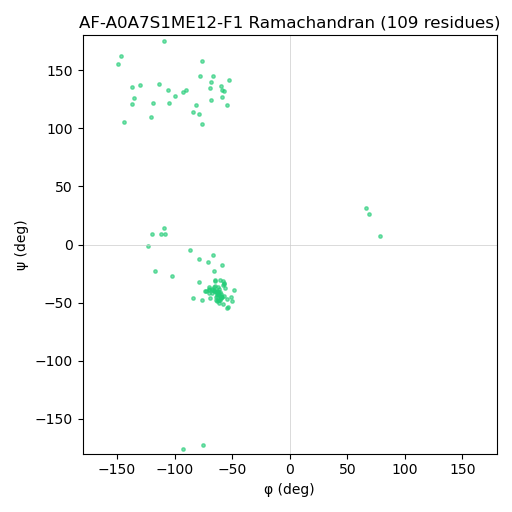A . GLY A 1 86 ? 15.740 2.326 -13.212 1.00 94.75 86 GLY A CA 1
ATOM 698 C C . GLY A 1 86 ? 14.878 1.844 -14.383 1.00 94.75 86 GLY A C 1
ATOM 699 O O . GLY A 1 86 ? 14.886 2.440 -15.464 1.00 94.75 86 GLY A O 1
ATOM 700 N N . SER A 1 87 ? 14.162 0.736 -14.187 1.00 96.25 87 SER A N 1
ATOM 701 C CA . SER A 1 87 ? 13.298 0.148 -15.217 1.00 96.25 87 SER A CA 1
ATOM 702 C C . SER A 1 87 ? 12.095 -0.575 -14.620 1.00 96.25 87 SER A C 1
ATOM 704 O O . SER A 1 87 ? 12.173 -1.113 -13.516 1.00 96.25 87 SER A O 1
ATOM 706 N N . ASP A 1 88 ? 11.015 -0.696 -15.393 1.00 94.81 88 ASP A N 1
ATOM 707 C CA . ASP A 1 88 ? 9.813 -1.439 -14.989 1.00 94.81 88 ASP A CA 1
ATOM 708 C C . ASP A 1 88 ? 10.137 -2.894 -14.611 1.00 94.81 88 ASP A C 1
ATOM 710 O O . ASP A 1 88 ? 9.605 -3.442 -13.646 1.00 94.81 88 ASP A O 1
ATOM 714 N N . GLN A 1 89 ? 11.070 -3.526 -15.333 1.00 94.62 89 GLN A N 1
ATOM 715 C CA . GLN A 1 89 ? 11.524 -4.880 -15.014 1.00 94.62 89 GLN A CA 1
ATOM 716 C C . GLN A 1 89 ? 12.290 -4.929 -13.684 1.00 94.62 89 GLN A C 1
ATOM 718 O O . GLN A 1 89 ? 12.129 -5.881 -12.916 1.00 94.62 89 GLN A O 1
ATOM 723 N N . GLY A 1 90 ? 13.122 -3.920 -13.409 1.00 95.56 90 GLY A N 1
ATOM 724 C CA . GLY A 1 90 ? 13.829 -3.764 -12.138 1.00 95.56 90 GLY A CA 1
ATOM 725 C C . GLY A 1 90 ? 12.858 -3.619 -10.969 1.00 95.56 90 GLY A C 1
ATOM 726 O O . GLY A 1 90 ? 12.959 -4.373 -9.996 1.00 95.56 90 GLY A O 1
ATOM 727 N N . PHE A 1 91 ? 11.853 -2.754 -11.122 1.00 96.19 91 PHE A N 1
ATOM 728 C CA . PHE A 1 91 ? 10.750 -2.586 -10.177 1.00 96.19 91 PHE A CA 1
ATOM 729 C C . PHE A 1 91 ? 10.026 -3.911 -9.890 1.00 96.19 91 PHE A C 1
ATOM 731 O O . PHE A 1 91 ? 9.965 -4.345 -8.736 1.00 96.19 91 PHE A O 1
ATOM 738 N N . CYS A 1 92 ? 9.554 -4.609 -10.928 1.00 95.06 92 CYS A N 1
ATOM 739 C CA . CYS A 1 92 ? 8.868 -5.897 -10.788 1.00 95.06 92 CYS A CA 1
ATOM 740 C C . CYS A 1 92 ? 9.729 -6.941 -10.059 1.00 95.06 92 CYS A C 1
ATOM 742 O O . CYS A 1 92 ? 9.252 -7.622 -9.149 1.00 95.06 92 CYS A O 1
ATOM 744 N N . ASN A 1 93 ? 11.017 -7.042 -10.399 1.00 94.94 93 ASN A N 1
ATOM 745 C CA . ASN A 1 93 ? 11.934 -7.981 -9.751 1.00 94.94 93 ASN A CA 1
ATO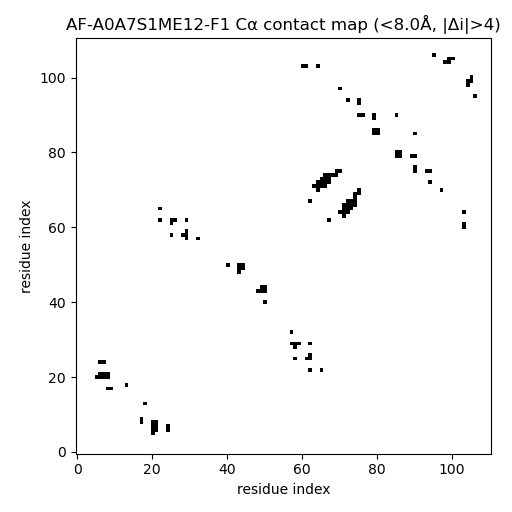M 746 C C . ASN A 1 93 ? 12.127 -7.666 -8.258 1.00 94.94 93 ASN A C 1
ATOM 748 O O . ASN A 1 93 ? 12.167 -8.587 -7.435 1.00 94.94 93 ASN A O 1
ATOM 752 N N . LYS A 1 94 ? 12.238 -6.380 -7.893 1.00 95.88 94 LYS A N 1
ATOM 753 C CA . LYS A 1 94 ? 12.332 -5.941 -6.493 1.00 95.88 94 LYS A CA 1
ATOM 754 C C . LYS A 1 94 ? 11.052 -6.267 -5.722 1.00 95.88 94 LYS A C 1
ATOM 756 O O . LYS A 1 94 ? 11.152 -6.845 -4.640 1.00 95.88 94 LYS A O 1
ATOM 761 N N . LEU A 1 95 ? 9.878 -5.991 -6.296 1.00 95.94 95 LEU A N 1
ATOM 762 C CA . LEU A 1 95 ? 8.581 -6.331 -5.698 1.00 95.94 95 LEU A CA 1
ATOM 763 C C . LEU A 1 95 ? 8.447 -7.829 -5.423 1.00 95.94 95 LEU A C 1
ATOM 765 O O . LEU A 1 95 ? 8.153 -8.226 -4.295 1.00 95.94 95 LEU A O 1
ATOM 769 N N . ILE A 1 96 ? 8.712 -8.664 -6.433 1.00 95.25 96 ILE A N 1
ATOM 770 C CA . ILE A 1 96 ? 8.617 -10.124 -6.308 1.00 95.25 96 ILE A CA 1
ATOM 771 C C . ILE A 1 96 ? 9.574 -10.621 -5.228 1.00 95.25 96 ILE A C 1
ATOM 773 O O . ILE A 1 96 ? 9.191 -11.444 -4.401 1.00 95.25 96 ILE A O 1
ATOM 777 N N . LYS A 1 97 ? 10.812 -10.115 -5.198 1.00 95.62 97 LYS A N 1
ATOM 778 C CA . LYS A 1 97 ? 11.795 -10.491 -4.177 1.00 95.62 97 LYS A CA 1
ATOM 779 C C . LYS A 1 97 ? 11.344 -10.086 -2.771 1.00 95.62 97 LYS A C 1
ATOM 781 O O . LYS A 1 97 ? 11.526 -10.874 -1.846 1.00 95.62 97 LYS A O 1
ATOM 786 N N . GLN A 1 98 ? 10.784 -8.887 -2.615 1.00 96.12 98 GLN A N 1
ATOM 787 C CA . GLN A 1 98 ? 10.391 -8.338 -1.319 1.00 96.12 98 GLN A CA 1
ATOM 788 C C . GLN A 1 98 ? 9.136 -9.008 -0.745 1.00 96.12 98 GLN A C 1
ATOM 790 O O . GLN A 1 98 ? 9.080 -9.267 0.456 1.00 96.12 98 GLN A O 1
ATOM 795 N N . HIS A 1 99 ? 8.139 -9.302 -1.583 1.00 95.69 99 HIS A N 1
ATOM 796 C CA . HIS A 1 99 ? 6.818 -9.772 -1.145 1.00 95.69 99 HIS A CA 1
ATOM 797 C C . HIS A 1 99 ? 6.532 -11.240 -1.466 1.00 95.69 99 HIS A C 1
ATOM 799 O O . HIS A 1 99 ? 5.388 -11.689 -1.367 1.00 95.69 99 HIS A O 1
ATOM 805 N N . LYS A 1 100 ? 7.556 -12.019 -1.829 1.00 94.56 100 LYS A N 1
ATOM 806 C CA . LYS A 1 100 ? 7.398 -13.441 -2.144 1.00 94.56 100 LYS A CA 1
ATOM 807 C C . LYS A 1 100 ? 6.718 -14.198 -0.998 1.00 94.56 100 LYS A C 1
ATOM 809 O O . LYS A 1 100 ? 7.258 -14.280 0.101 1.00 94.56 100 LYS A O 1
ATOM 814 N N . GLY A 1 101 ? 5.570 -14.812 -1.284 1.00 92.44 101 GLY A N 1
ATOM 815 C CA . GLY A 1 101 ? 4.814 -15.608 -0.310 1.00 92.44 101 GLY A CA 1
ATOM 816 C C . GLY A 1 101 ? 3.988 -14.786 0.685 1.00 92.44 101 GLY A C 1
ATOM 817 O O . GLY A 1 101 ? 3.431 -15.360 1.619 1.00 92.44 101 GLY A O 1
ATOM 818 N N . HIS A 1 102 ? 3.891 -13.466 0.509 1.00 94.38 102 HIS A N 1
ATOM 819 C CA . HIS A 1 102 ? 2.972 -12.645 1.289 1.00 94.38 102 HIS A CA 1
ATOM 820 C C . HIS A 1 102 ? 1.522 -12.951 0.889 1.00 94.38 102 HIS A C 1
ATOM 822 O O . HIS A 1 102 ? 1.198 -12.975 -0.292 1.00 94.38 102 HIS A O 1
ATOM 828 N N . ARG A 1 103 ? 0.611 -13.111 1.859 1.00 94.25 103 ARG A N 1
ATOM 829 C CA . ARG A 1 103 ? -0.787 -13.539 1.613 1.00 94.25 103 ARG A CA 1
ATOM 830 C C . ARG A 1 103 ? -1.607 -12.629 0.679 1.00 94.25 103 ARG A C 1
ATOM 832 O O . ARG A 1 103 ? -2.680 -13.021 0.240 1.00 94.25 103 ARG A O 1
ATOM 839 N N . ARG A 1 104 ? -1.147 -11.391 0.467 1.00 93.56 104 ARG A N 1
ATOM 840 C CA . ARG A 1 104 ? -1.777 -10.360 -0.383 1.00 93.56 104 ARG A CA 1
ATOM 841 C C . ARG A 1 104 ? -1.010 -10.083 -1.680 1.00 93.56 104 ARG A C 1
ATOM 843 O O . ARG A 1 104 ? -1.296 -9.091 -2.338 1.00 93.56 104 ARG A O 1
ATOM 850 N N . PHE A 1 105 ? -0.005 -10.891 -2.011 1.00 95.31 105 PHE A N 1
ATOM 851 C CA . PHE A 1 105 ? 0.822 -10.691 -3.196 1.00 95.31 105 PHE A CA 1
ATOM 852 C C . PHE A 1 105 ? 1.044 -11.998 -3.938 1.00 95.31 105 PHE A C 1
ATOM 854 O O . PHE A 1 105 ? 1.586 -12.947 -3.378 1.00 95.31 105 PHE A O 1
ATOM 861 N N . ASP A 1 106 ? 0.712 -11.986 -5.225 1.00 93.75 106 ASP A N 1
ATOM 862 C CA . ASP A 1 106 ? 0.956 -13.094 -6.135 1.00 93.75 106 ASP A CA 1
ATOM 863 C C . ASP A 1 106 ? 1.642 -12.599 -7.410 1.00 93.75 106 ASP A C 1
ATOM 865 O O . ASP A 1 106 ? 1.283 -11.571 -7.987 1.00 93.75 106 ASP A O 1
ATOM 869 N N . GLU A 1 107 ? 2.635 -13.363 -7.865 1.00 90.31 107 GLU A N 1
ATOM 870 C CA . GLU A 1 107 ? 3.316 -13.128 -9.135 1.00 90.31 107 GLU A CA 1
ATOM 871 C C . GLU A 1 107 ? 2.488 -13.714 -10.285 1.00 90.31 107 GLU A C 1
ATOM 873 O O . GLU A 1 107 ? 2.256 -14.926 -10.361 1.00 90.31 107 GLU A O 1
ATOM 878 N N . ILE A 1 108 ? 2.081 -12.862 -11.227 1.00 86.38 108 ILE A N 1
ATOM 879 C CA . ILE A 1 108 ? 1.415 -13.311 -12.449 1.00 86.38 108 ILE A CA 1
ATOM 880 C C . ILE A 1 108 ? 2.483 -13.720 -13.462 1.00 86.38 108 ILE A C 1
ATOM 882 O O . ILE A 1 108 ? 3.219 -12.887 -13.985 1.00 86.38 108 ILE A O 1
ATOM 886 N N . LYS A 1 109 ? 2.532 -15.011 -13.794 1.00 75.25 109 LYS A N 1
ATOM 887 C CA . LYS A 1 109 ? 3.361 -15.506 -14.898 1.00 75.25 109 LYS A CA 1
ATOM 888 C C . LYS A 1 109 ? 2.683 -15.175 -16.222 1.00 75.25 109 LYS A C 1
ATOM 890 O O . LYS A 1 109 ? 1.720 -15.840 -16.607 1.00 75.25 109 LYS A O 1
ATOM 895 N N . THR A 1 110 ? 3.174 -14.158 -16.917 1.00 62.66 110 THR A N 1
ATOM 896 C CA . THR A 1 110 ? 2.788 -13.906 -18.308 1.00 62.66 110 THR A CA 1
ATOM 897 C C . THR A 1 110 ? 3.362 -15.036 -19.171 1.00 62.66 110 THR A C 1
ATOM 899 O O . THR A 1 110 ? 4.552 -15.336 -19.078 1.00 62.66 110 THR A O 1
ATOM 902 N N . LYS A 1 111 ? 2.503 -15.731 -19.926 1.00 46.31 111 LYS A N 1
ATOM 903 C CA . LYS A 1 111 ? 2.927 -16.722 -20.928 1.00 46.31 111 LYS A CA 1
ATOM 904 C C . LYS A 1 111 ? 3.418 -16.038 -22.193 1.00 46.31 111 LYS A C 1
ATOM 906 O O . LYS A 1 111 ? 2.838 -14.980 -22.522 1.00 46.31 111 LYS A O 1
#

Radius of gyration: 18.17 Å; Cα contacts (8 Å, |Δi|>4): 70; chains: 1; bounding box: 45×34×51 Å

Solvent-accessible surface area (backbone atoms only — not comparable to full-atom values): 6930 Å² total; per-residue (Å²): 137,86,88,87,78,76,66,79,68,87,61,100,74,71,56,72,66,41,52,55,40,33,51,52,43,50,53,49,50,44,50,49,50,59,50,52,50,55,54,50,53,54,47,28,62,74,73,72,46,90,84,66,84,79,84,56,90,80,52,61,70,67,48,39,51,41,63,28,82,79,77,3,53,54,36,47,47,56,49,33,74,68,43,91,86,50,44,73,67,55,38,52,53,50,50,50,69,73,41,65,85,38,96,91,49,81,87,80,82,81,128

InterPro domains:
  IPR001609 Myosin head, motor domain-like [PF00063] (1-109)
  IPR001609 Myosin head, motor domain-like [PS51456] (1-111)
  IPR027417 P-loop containing nucleoside triphosphate hydrolase [SSF52540] (1-109)
  IPR036961 Kinesin motor domain superfamily [G3DSA:3.40.850.10] (1-10)

Secondary structure (DSSP, 8-state):
-----------SS--HHHHHHHHHHHHHHHHHHHHHHHHHHHHHHHHTPPP-GGGS---HHHHHHHH-TTTSHHHHHHHHHHSTT--HHHHHHHHHHHHTT-TT-------

Nearest PDB structures (foldseek):
  3l9i-assembly1_A  TM=8.979E-01  e=1.741E-07  Sus scrofa
  5o2l-assembly1_A  TM=8.806E-01  e=3.367E-07  Sus scrofa
  4dbp-assembly1_A  TM=8.984E-01  e=4.279E-07  Sus scrofa
  4pjm-assembly1_A  TM=8.792E-01  e=4.030E-07  Sus scrofa
  7udt-assembly1_D  TM=8.786E-01  e=4.175E-06  Mus musculus

Mean predicted aligned error: 4.99 Å

Foldseek 3Di:
DDDDADEQDDDPDDDVVNVVRPLVNLVVVQVVQVVVVVVVVVVCVVVVHDDDPVPDDHSVLVNCCQPVCCRHLVNLVVVLVPDDPRDPVSSLVSSCVRCPPPPNDDDDDDD